Protein AF-A0A160N4A4-F1 (afdb_monomer_lite)

Sequence (61 aa):
MPPGHRWERGHRYEGPVYVVHDYREYRLRTPPRGYHWVRADDGDYLLVGIATGIILDMALH

Structure (mmCIF, N/CA/C/O backbone):
data_AF-A0A160N4A4-F1
#
_entry.id   AF-A0A160N4A4-F1
#
loop_
_atom_site.group_PDB
_atom_site.id
_atom_site.type_symbol
_atom_site.label_atom_id
_atom_site.label_alt_id
_atom_site.label_comp_id
_atom_site.label_asym_id
_atom_site.label_entity_id
_atom_site.label_seq_id
_atom_site.pdbx_PDB_ins_code
_atom_site.Cartn_x
_atom_site.Cartn_y
_atom_site.Cartn_z
_atom_site.occupancy
_atom_site.B_iso_or_equiv
_atom_site.auth_seq_id
_atom_site.auth_comp_id
_atom_site.auth_asym_id
_atom_site.auth_atom_id
_atom_site.pdbx_PDB_model_num
ATOM 1 N N . MET A 1 1 ? 14.138 -4.201 -6.273 1.00 52.84 1 MET A N 1
ATOM 2 C CA . MET A 1 1 ? 14.172 -5.614 -5.800 1.00 52.84 1 MET A CA 1
ATOM 3 C C . MET A 1 1 ? 14.657 -6.541 -6.922 1.00 52.84 1 MET A C 1
ATOM 5 O O . MET A 1 1 ? 14.606 -6.102 -8.067 1.00 52.84 1 MET A O 1
ATOM 9 N N . PRO A 1 2 ? 15.151 -7.773 -6.653 1.00 45.44 2 PRO A N 1
ATOM 10 C CA . PRO A 1 2 ? 15.497 -8.715 -7.720 1.00 45.44 2 PRO A CA 1
ATOM 11 C C . PRO A 1 2 ? 14.255 -9.060 -8.569 1.00 45.44 2 PRO A C 1
ATOM 13 O O . PRO A 1 2 ? 13.145 -9.091 -8.031 1.00 45.44 2 PRO A O 1
ATOM 16 N N . PRO A 1 3 ? 14.417 -9.285 -9.886 1.00 47.94 3 PRO A N 1
ATOM 17 C CA . PRO A 1 3 ? 13.302 -9.496 -10.804 1.00 47.94 3 PRO A CA 1
ATOM 18 C C . PRO A 1 3 ? 12.616 -10.830 -10.487 1.00 47.94 3 PRO A C 1
ATOM 20 O O . PRO A 1 3 ? 13.201 -11.891 -10.687 1.00 47.94 3 PRO A O 1
ATOM 23 N N . GLY A 1 4 ? 11.392 -10.776 -9.957 1.00 55.72 4 GLY A N 1
ATOM 24 C CA . GLY A 1 4 ? 10.583 -11.973 -9.700 1.00 55.72 4 GLY A CA 1
ATOM 25 C C . GLY A 1 4 ? 9.757 -11.974 -8.414 1.00 55.72 4 GLY A C 1
ATOM 26 O O . GLY A 1 4 ? 8.997 -12.917 -8.213 1.00 55.72 4 GLY A O 1
ATOM 27 N N . HIS A 1 5 ? 9.856 -10.954 -7.554 1.00 58.72 5 HIS A N 1
ATOM 28 C CA . HIS A 1 5 ? 8.967 -10.861 -6.393 1.00 58.72 5 HIS A CA 1
ATOM 29 C C . HIS A 1 5 ? 7.592 -10.359 -6.846 1.00 58.72 5 HIS A C 1
ATOM 31 O O . HIS A 1 5 ? 7.346 -9.161 -6.932 1.00 58.72 5 HIS A O 1
ATOM 37 N N . ARG A 1 6 ? 6.710 -11.293 -7.203 1.00 63.28 6 ARG A N 1
ATOM 38 C CA . ARG A 1 6 ? 5.300 -10.986 -7.423 1.00 63.28 6 ARG A CA 1
ATOM 39 C C . ARG A 1 6 ? 4.677 -10.699 -6.065 1.00 63.28 6 ARG A C 1
ATOM 41 O O . ARG A 1 6 ? 4.814 -11.503 -5.147 1.00 63.28 6 ARG A O 1
ATOM 48 N N . TRP A 1 7 ? 3.997 -9.570 -5.935 1.00 67.00 7 TRP A N 1
ATOM 49 C CA . TRP A 1 7 ? 3.218 -9.294 -4.738 1.00 67.00 7 TRP A CA 1
ATOM 50 C C . TRP A 1 7 ? 2.119 -10.352 -4.587 1.00 67.00 7 TRP A C 1
ATOM 52 O O . TRP A 1 7 ? 1.422 -10.686 -5.547 1.00 67.00 7 TRP A O 1
ATOM 62 N N . GLU A 1 8 ? 1.983 -10.905 -3.383 1.00 69.12 8 GLU A N 1
ATOM 63 C CA . GLU A 1 8 ? 0.908 -11.830 -3.030 1.00 69.12 8 GLU A CA 1
ATOM 64 C C . GLU A 1 8 ? 0.040 -11.223 -1.930 1.00 69.12 8 GLU A C 1
ATOM 66 O O . GLU A 1 8 ? 0.529 -10.660 -0.946 1.00 69.12 8 GLU A O 1
ATOM 71 N N . ARG A 1 9 ? -1.282 -11.352 -2.086 1.00 70.19 9 ARG A N 1
ATOM 72 C CA . ARG A 1 9 ? -2.235 -10.919 -1.059 1.00 70.19 9 ARG A CA 1
ATOM 73 C C . ARG A 1 9 ? -2.006 -11.714 0.221 1.00 70.19 9 ARG A C 1
ATOM 75 O O . ARG A 1 9 ? -1.882 -12.933 0.180 1.00 70.19 9 ARG A O 1
ATOM 82 N N . GLY A 1 10 ? -1.985 -11.024 1.356 1.00 65.69 10 GLY A N 1
ATOM 83 C CA . GLY A 1 10 ? -1.716 -11.623 2.6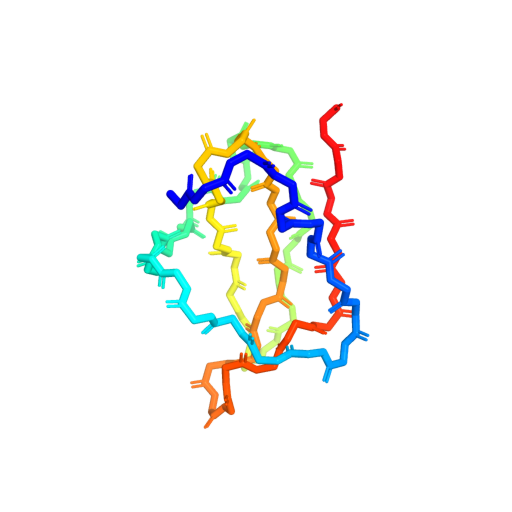64 1.00 65.69 10 GLY A CA 1
ATOM 84 C C . GLY A 1 10 ? -0.237 -11.661 3.058 1.00 65.69 10 GLY A C 1
ATOM 85 O O . GLY A 1 10 ? 0.053 -11.907 4.227 1.00 65.69 10 GLY A O 1
ATOM 86 N N . HIS A 1 11 ? 0.690 -11.351 2.146 1.00 71.88 11 HIS A N 1
ATOM 87 C CA . HIS A 1 11 ? 2.099 -11.169 2.491 1.00 71.88 11 HIS A CA 1
ATOM 88 C C . HIS A 1 11 ? 2.394 -9.737 2.956 1.00 71.88 11 HIS A C 1
ATOM 90 O O . HIS A 1 11 ? 1.646 -8.786 2.692 1.00 71.88 11 HIS A O 1
ATOM 96 N N . ARG A 1 12 ? 3.489 -9.591 3.710 1.00 67.06 12 ARG A N 1
ATOM 97 C CA . ARG A 1 12 ? 3.981 -8.291 4.164 1.00 67.06 12 ARG A CA 1
ATOM 98 C C . ARG A 1 12 ? 4.764 -7.627 3.041 1.00 67.06 12 ARG A C 1
ATOM 100 O O . ARG A 1 12 ? 5.610 -8.261 2.420 1.00 67.06 12 ARG A O 1
ATOM 107 N N . TYR A 1 13 ? 4.498 -6.350 2.809 1.00 68.81 13 TYR A N 1
ATOM 108 C CA . TYR A 1 13 ? 5.288 -5.562 1.874 1.00 68.81 13 TYR A CA 1
ATOM 109 C C . TYR A 1 13 ? 6.641 -5.196 2.511 1.00 68.81 13 TYR A C 1
ATOM 111 O O . TYR A 1 13 ? 6.673 -4.495 3.522 1.00 68.81 13 TYR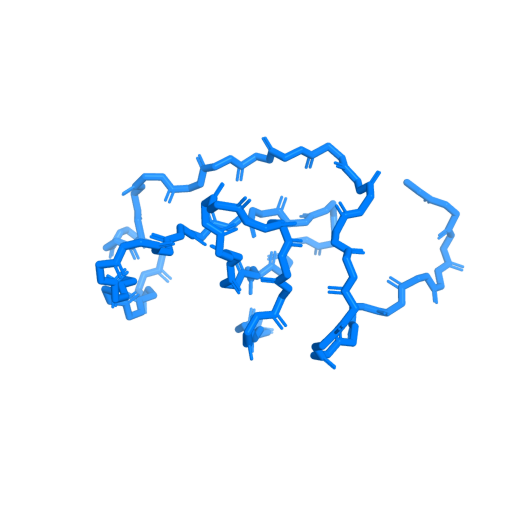 A O 1
ATOM 119 N N . GLU A 1 14 ? 7.749 -5.680 1.939 1.00 68.62 14 GLU A N 1
ATOM 120 C CA . GLU A 1 14 ? 9.125 -5.440 2.428 1.00 68.62 14 GLU A CA 1
ATOM 121 C C . GLU A 1 14 ? 9.936 -4.478 1.533 1.00 68.62 14 GLU A C 1
ATOM 123 O O . GLU A 1 14 ? 11.117 -4.234 1.776 1.00 68.62 14 GLU A O 1
ATOM 128 N N . GLY A 1 15 ? 9.316 -3.938 0.479 1.00 68.50 15 GLY A N 1
ATOM 129 C CA . GLY A 1 15 ? 9.933 -2.973 -0.433 1.00 68.50 15 GLY A CA 1
ATOM 130 C C . GLY A 1 15 ? 9.894 -1.523 0.078 1.00 68.50 15 GLY A C 1
ATOM 131 O O . GLY A 1 15 ? 9.340 -1.240 1.144 1.00 68.50 15 GLY A O 1
ATOM 132 N N . PRO A 1 16 ? 10.452 -0.565 -0.685 1.00 66.44 16 PRO A N 1
ATOM 133 C CA . PRO A 1 16 ? 10.298 0.857 -0.393 1.00 66.44 16 PRO A CA 1
ATOM 134 C C . PRO A 1 16 ? 8.817 1.254 -0.463 1.00 66.44 16 PRO A C 1
ATOM 136 O O . PRO A 1 16 ? 8.133 1.023 -1.461 1.00 66.44 16 PRO A O 1
ATOM 139 N N . VAL A 1 17 ? 8.295 1.809 0.632 1.00 68.19 17 VAL A N 1
ATOM 140 C CA . VAL A 1 17 ? 6.877 2.174 0.758 1.00 68.19 17 VAL A CA 1
ATOM 141 C C . VAL A 1 17 ? 6.656 3.553 0.143 1.00 68.19 17 VAL A C 1
ATOM 143 O O . VAL A 1 17 ? 6.821 4.576 0.807 1.00 68.19 17 VAL A O 1
ATOM 146 N N . TYR A 1 18 ? 6.260 3.591 -1.127 1.00 77.06 18 TYR A N 1
ATOM 147 C CA . TYR A 1 18 ? 5.810 4.820 -1.781 1.00 77.06 18 TYR A CA 1
ATOM 148 C C . TYR A 1 18 ? 4.308 4.997 -1.596 1.00 77.06 18 TYR A C 1
ATOM 150 O O . TYR A 1 18 ? 3.516 4.510 -2.401 1.00 77.06 18 TYR A O 1
ATOM 158 N N . VAL A 1 19 ? 3.914 5.681 -0.520 1.00 79.69 19 VAL A N 1
ATOM 159 C CA . VAL A 1 19 ? 2.502 5.950 -0.227 1.00 79.69 19 VAL A CA 1
ATOM 160 C C . VAL A 1 19 ? 1.909 6.865 -1.300 1.00 79.69 19 VAL A C 1
ATOM 162 O O . VAL A 1 19 ? 2.304 8.019 -1.452 1.00 79.69 19 VAL A O 1
ATOM 165 N N . VAL A 1 20 ? 0.929 6.347 -2.033 1.00 81.94 20 VAL A N 1
ATOM 166 C CA . VAL A 1 20 ? 0.159 7.081 -3.034 1.00 81.94 20 VAL A CA 1
ATOM 167 C C . VAL A 1 20 ? -1.018 7.753 -2.340 1.00 81.94 20 VAL A C 1
ATOM 169 O O . VAL A 1 20 ? -2.015 7.118 -1.989 1.00 81.94 20 VAL A O 1
ATOM 172 N N . HIS A 1 21 ? -0.903 9.064 -2.155 1.00 78.19 21 HIS A N 1
ATOM 173 C CA . HIS A 1 21 ? -1.993 9.897 -1.654 1.00 78.19 21 HIS A CA 1
ATOM 174 C C . HIS A 1 21 ? -2.975 10.284 -2.772 1.00 78.19 21 HIS A C 1
ATOM 176 O O . HIS A 1 21 ? -4.177 10.386 -2.529 1.00 78.19 21 HIS A O 1
ATOM 182 N N . ASP A 1 22 ? -2.491 10.390 -4.010 1.00 84.00 22 ASP A N 1
ATOM 183 C CA . ASP A 1 22 ? -3.246 10.852 -5.180 1.00 84.00 22 ASP A CA 1
ATOM 184 C C . ASP A 1 22 ? -3.977 9.722 -5.922 1.00 84.00 22 ASP A C 1
ATOM 186 O O . ASP A 1 22 ? -4.017 9.668 -7.148 1.00 84.00 22 ASP A O 1
ATOM 190 N N . TYR A 1 23 ? -4.603 8.798 -5.190 1.00 80.19 23 TYR A N 1
ATOM 191 C CA . TYR A 1 23 ? -5.315 7.647 -5.772 1.00 80.19 23 TYR A CA 1
ATOM 192 C C . TYR A 1 23 ? -6.392 8.048 -6.800 1.00 80.19 23 TYR A C 1
ATOM 194 O O . TYR A 1 23 ? -6.671 7.291 -7.729 1.00 80.19 23 TYR A O 1
ATOM 202 N N . ARG A 1 24 ? -6.972 9.253 -6.676 1.00 80.50 24 ARG A N 1
ATOM 203 C CA . ARG A 1 24 ? -7.942 9.804 -7.639 1.00 80.50 24 ARG A CA 1
ATOM 204 C C . ARG A 1 24 ? -7.326 10.076 -9.010 1.00 80.50 24 ARG A C 1
ATOM 206 O O . ARG A 1 24 ? -7.994 9.831 -10.010 1.00 80.50 24 ARG A O 1
ATOM 213 N N . GLU A 1 25 ? -6.084 10.553 -9.060 1.00 82.12 25 GLU A N 1
ATOM 214 C CA . GLU A 1 25 ? -5.386 10.818 -10.325 1.00 82.12 25 GLU A CA 1
ATOM 215 C C . GLU A 1 25 ? -5.073 9.515 -11.060 1.00 82.12 25 GLU A C 1
ATOM 217 O O . GLU A 1 25 ? -5.250 9.413 -12.272 1.00 82.12 25 GLU A O 1
ATOM 222 N N . TYR A 1 26 ? -4.739 8.472 -10.300 1.00 76.94 26 TYR A N 1
ATOM 223 C CA . TYR A 1 26 ? -4.464 7.134 -10.822 1.00 76.94 26 TYR A CA 1
ATOM 224 C C . TYR A 1 26 ? -5.723 6.300 -11.101 1.00 76.94 26 TYR A C 1
ATOM 226 O O . TYR A 1 26 ? -5.620 5.114 -11.400 1.00 76.94 26 TYR A O 1
ATOM 234 N N . ARG A 1 27 ? -6.925 6.895 -11.007 1.00 80.94 27 ARG A N 1
ATOM 235 C CA . ARG A 1 27 ? -8.226 6.205 -11.151 1.00 80.94 27 ARG A CA 1
ATOM 236 C C . ARG A 1 27 ? -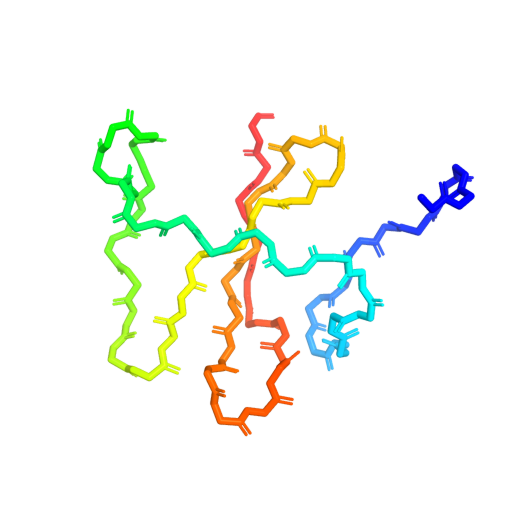8.376 4.979 -10.238 1.00 80.94 27 ARG A C 1
ATOM 238 O O . ARG A 1 27 ? -9.161 4.075 -10.525 1.00 80.94 27 ARG A O 1
ATOM 245 N N . LEU A 1 28 ? -7.654 4.958 -9.123 1.00 80.81 28 LEU A N 1
ATOM 246 C CA . LEU A 1 28 ? -7.736 3.903 -8.125 1.00 80.81 28 LEU A CA 1
ATOM 247 C C . LEU A 1 28 ? -8.962 4.125 -7.241 1.00 80.81 28 LEU A C 1
ATOM 249 O O . LEU A 1 28 ? -9.425 5.249 -7.018 1.00 80.81 28 LEU A O 1
ATOM 253 N N . ARG A 1 29 ? -9.490 3.030 -6.692 1.00 82.06 29 ARG A N 1
ATOM 254 C CA . ARG A 1 29 ? -10.559 3.108 -5.693 1.00 82.06 29 ARG A CA 1
ATOM 255 C C . ARG A 1 29 ? -10.054 3.801 -4.433 1.00 82.06 29 ARG A C 1
ATOM 257 O O . ARG A 1 29 ? -8.918 3.593 -4.016 1.00 82.06 29 ARG A O 1
ATOM 264 N N . THR A 1 30 ? -10.923 4.574 -3.787 1.00 81.56 30 THR A N 1
ATOM 265 C CA . THR A 1 30 ? -10.622 5.168 -2.482 1.00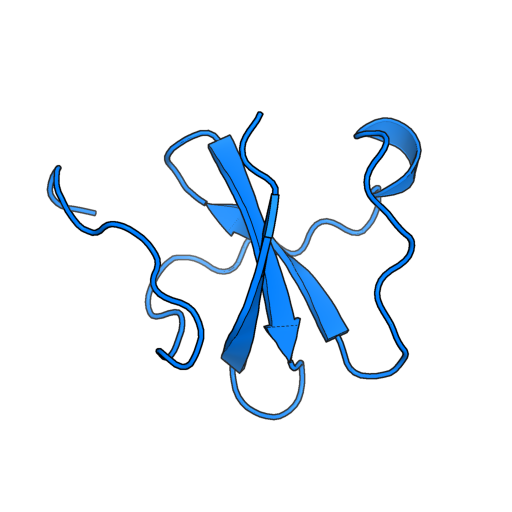 81.56 30 THR A CA 1
ATOM 266 C C . THR A 1 30 ? -10.242 4.064 -1.490 1.00 81.56 30 THR A C 1
ATOM 268 O O . THR A 1 30 ? -11.039 3.135 -1.307 1.00 81.56 30 THR A O 1
ATOM 271 N N . PRO A 1 31 ? -9.057 4.133 -0.856 1.00 81.06 31 PRO A N 1
ATOM 272 C CA . PRO A 1 31 ? -8.656 3.128 0.112 1.00 81.06 31 PRO A CA 1
ATOM 273 C C . PRO A 1 31 ? -9.614 3.159 1.318 1.00 81.06 31 PRO A C 1
ATOM 275 O O . PRO A 1 31 ? -10.006 4.244 1.767 1.00 81.06 31 PRO A O 1
ATOM 278 N N . PRO A 1 32 ? -10.018 1.996 1.859 1.00 81.38 32 PRO A N 1
ATOM 279 C CA . PRO A 1 32 ? -10.772 1.945 3.103 1.00 81.38 32 PRO A CA 1
ATOM 280 C C . PRO A 1 32 ? -9.988 2.606 4.242 1.00 81.38 32 PRO A C 1
ATOM 282 O O . PRO A 1 32 ? -8.759 2.691 4.216 1.00 81.38 32 PRO A O 1
ATOM 285 N N . ARG A 1 33 ? -10.693 3.057 5.283 1.00 81.62 33 ARG A N 1
ATOM 286 C CA . ARG A 1 33 ? -10.040 3.650 6.459 1.00 81.62 33 ARG A CA 1
ATOM 287 C C . ARG A 1 33 ? -9.050 2.652 7.067 1.00 81.62 33 ARG A C 1
ATOM 289 O O . ARG A 1 33 ? -9.400 1.496 7.277 1.00 81.62 33 ARG A O 1
ATOM 296 N N . GLY A 1 34 ? -7.835 3.116 7.354 1.00 84.56 34 GLY A N 1
ATOM 297 C CA . GLY A 1 34 ? -6.750 2.269 7.862 1.00 84.56 34 GLY A CA 1
ATOM 298 C C . GLY A 1 34 ? -5.903 1.595 6.778 1.00 84.56 34 GLY A C 1
ATOM 299 O O . GLY A 1 34 ? -5.001 0.835 7.122 1.00 84.56 34 GLY A O 1
ATOM 300 N N . TYR A 1 35 ? -6.148 1.898 5.501 1.00 86.25 35 TYR A N 1
ATOM 301 C CA . TYR A 1 35 ? -5.354 1.426 4.370 1.00 86.25 35 TYR A CA 1
ATOM 302 C C . TYR A 1 35 ? -4.813 2.598 3.553 1.00 86.25 35 TYR A C 1
ATOM 304 O O . TYR A 1 35 ? -5.383 3.690 3.546 1.00 86.25 35 TYR A O 1
ATOM 312 N N . HIS A 1 36 ? -3.720 2.353 2.843 1.00 86.50 36 HIS A N 1
ATOM 313 C CA . HIS A 1 36 ? -3.169 3.270 1.858 1.00 86.50 36 HIS A CA 1
ATOM 314 C C . HIS A 1 36 ? -2.774 2.527 0.583 1.00 86.50 36 HIS A C 1
ATOM 316 O O . HIS A 1 36 ? -2.565 1.315 0.596 1.00 86.50 36 HIS A O 1
ATOM 322 N N . TRP A 1 37 ? -2.699 3.251 -0.528 1.00 87.88 37 TRP A N 1
ATOM 323 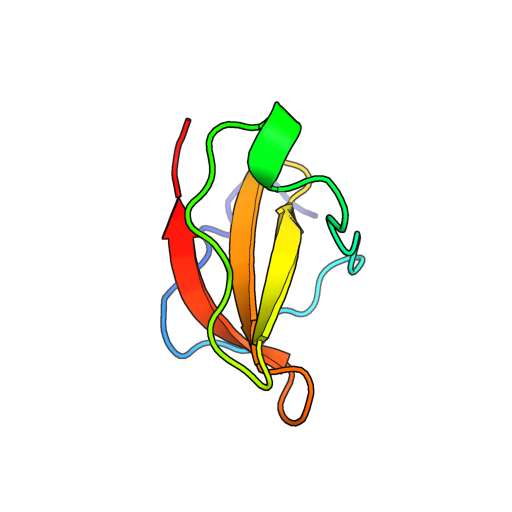C CA . TRP A 1 37 ? -2.103 2.713 -1.742 1.00 87.88 37 TRP A CA 1
ATOM 324 C C . TRP A 1 37 ? -0.592 2.881 -1.672 1.00 87.88 37 TRP A C 1
ATOM 326 O O . TRP A 1 37 ? -0.104 3.914 -1.222 1.00 87.88 37 TRP A O 1
ATOM 336 N N . VAL A 1 38 ? 0.140 1.872 -2.117 1.00 85.31 38 VAL A N 1
ATOM 337 C CA . VAL A 1 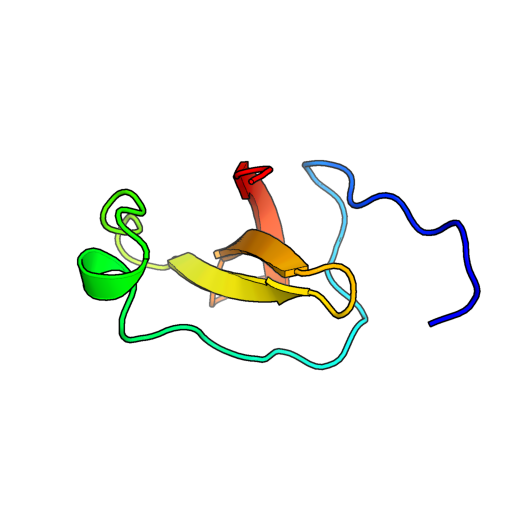38 ? 1.595 1.871 -2.228 1.00 85.31 38 VAL A CA 1
ATOM 338 C C . VAL A 1 38 ? 1.945 1.561 -3.670 1.00 85.31 38 VAL A C 1
ATOM 340 O O . VAL A 1 38 ? 1.406 0.614 -4.235 1.00 85.31 38 VAL A O 1
ATOM 343 N N . ARG A 1 39 ? 2.821 2.360 -4.276 1.00 82.69 39 ARG A N 1
ATOM 344 C CA . ARG A 1 39 ? 3.329 2.083 -5.620 1.00 82.69 39 ARG A CA 1
ATOM 345 C C . ARG A 1 39 ? 4.560 1.193 -5.517 1.00 82.69 39 ARG A C 1
ATOM 347 O O . ARG A 1 39 ? 5.539 1.582 -4.881 1.00 82.69 39 ARG A O 1
ATOM 354 N N . ALA A 1 40 ? 4.498 0.027 -6.140 1.00 75.50 40 ALA A N 1
ATOM 355 C CA . ALA A 1 40 ? 5.638 -0.860 -6.264 1.00 75.50 40 ALA A CA 1
ATOM 356 C C . ALA A 1 40 ? 6.565 -0.422 -7.414 1.00 75.50 40 ALA A C 1
ATOM 358 O O . ALA A 1 40 ? 6.205 0.398 -8.266 1.00 75.50 40 ALA A O 1
ATOM 359 N N . ASP A 1 41 ? 7.796 -0.942 -7.410 1.00 73.00 41 ASP A N 1
ATOM 360 C CA . ASP A 1 41 ? 8.832 -0.605 -8.400 1.00 73.00 41 ASP A CA 1
ATOM 361 C C . ASP A 1 41 ? 8.435 -1.002 -9.840 1.00 73.00 41 ASP A C 1
ATOM 363 O O . ASP A 1 41 ? 8.876 -0.374 -10.801 1.00 73.00 41 ASP A O 1
ATOM 367 N N . ASP A 1 42 ? 7.591 -2.026 -9.983 1.00 70.44 42 ASP A N 1
ATOM 368 C CA . ASP A 1 42 ? 7.018 -2.523 -11.244 1.00 70.44 42 ASP A CA 1
ATOM 369 C C . ASP A 1 42 ? 5.924 -1.605 -11.823 1.00 70.44 42 ASP A C 1
ATOM 371 O O . ASP A 1 42 ? 5.579 -1.722 -12.998 1.00 70.44 42 ASP A O 1
ATOM 375 N N . GLY A 1 43 ? 5.437 -0.642 -11.035 1.00 74.50 43 GLY A N 1
ATOM 376 C CA . GLY A 1 43 ? 4.335 0.242 -11.398 1.00 74.50 43 GLY A CA 1
ATOM 377 C C . GLY A 1 43 ? 2.963 -0.238 -10.928 1.00 74.50 43 GLY A C 1
ATOM 378 O O . GLY A 1 43 ? 1.991 0.483 -11.157 1.00 74.50 43 GLY A O 1
ATOM 379 N N . ASP A 1 44 ? 2.884 -1.376 -10.237 1.00 81.19 44 ASP A N 1
ATOM 380 C CA . ASP A 1 44 ? 1.647 -1.867 -9.640 1.00 81.19 44 ASP A CA 1
ATOM 381 C C . ASP A 1 44 ? 1.269 -1.063 -8.391 1.00 81.19 44 ASP A C 1
ATOM 383 O O . ASP A 1 44 ? 2.111 -0.488 -7.686 1.00 81.19 44 ASP A O 1
ATOM 387 N N . TYR A 1 45 ? -0.030 -1.039 -8.093 1.00 84.81 45 TYR A N 1
ATOM 388 C CA . TYR A 1 45 ? -0.565 -0.382 -6.907 1.00 84.81 45 TYR A CA 1
ATOM 389 C C . TYR A 1 45 ? -1.034 -1.425 -5.901 1.00 84.81 45 TYR A C 1
ATOM 391 O O . TYR A 1 45 ? -1.880 -2.265 -6.192 1.00 84.81 45 TYR A O 1
ATOM 399 N N . LEU A 1 46 ? -0.521 -1.346 -4.681 1.00 84.56 46 LEU A N 1
ATOM 400 C CA . LEU A 1 46 ? -0.816 -2.275 -3.599 1.00 84.56 46 LEU A CA 1
ATOM 401 C C . LEU A 1 46 ? -1.622 -1.571 -2.519 1.00 84.56 46 LEU A C 1
ATOM 403 O O . LEU A 1 46 ? -1.244 -0.503 -2.045 1.00 84.56 46 LEU A O 1
ATOM 407 N N . LEU A 1 47 ? -2.726 -2.172 -2.098 1.00 86.94 47 LEU A N 1
ATOM 408 C CA . LEU A 1 47 ? -3.515 -1.690 -0.978 1.00 86.94 47 LEU A CA 1
ATOM 409 C C . LEU A 1 47 ? -2.953 -2.294 0.306 1.00 86.94 47 LEU A C 1
ATOM 411 O O . LEU A 1 47 ? -3.161 -3.474 0.587 1.00 86.94 47 LEU A O 1
ATOM 415 N N . VAL A 1 48 ? -2.250 -1.485 1.092 1.00 85.75 48 VAL A N 1
ATOM 416 C CA . VAL A 1 48 ? -1.537 -1.935 2.291 1.00 85.75 48 VAL A CA 1
ATOM 417 C C . VAL A 1 48 ? -2.195 -1.370 3.550 1.00 85.75 48 VAL A C 1
ATOM 419 O O . VAL A 1 48 ? -2.601 -0.208 3.595 1.00 85.75 48 VAL A O 1
ATOM 422 N N . GLY A 1 49 ? -2.341 -2.203 4.581 1.00 85.75 49 GLY A N 1
ATOM 423 C CA . GLY A 1 49 ? -2.854 -1.780 5.884 1.00 85.75 49 GLY A CA 1
ATOM 424 C C . GLY A 1 49 ? -1.822 -0.951 6.647 1.00 85.75 49 GLY A C 1
ATOM 425 O O . GLY A 1 49 ? -0.729 -1.438 6.921 1.00 85.75 49 GLY A O 1
ATOM 426 N N . ILE A 1 50 ? -2.182 0.267 7.059 1.00 82.88 50 ILE A N 1
ATOM 427 C CA . ILE A 1 50 ? -1.273 1.224 7.719 1.00 82.88 50 ILE A CA 1
ATOM 428 C C . ILE A 1 50 ? -0.702 0.646 9.024 1.00 82.88 50 ILE A C 1
ATOM 430 O O . ILE A 1 50 ? 0.456 0.873 9.359 1.00 82.88 50 ILE A O 1
ATOM 434 N N . ALA A 1 51 ? -1.511 -0.120 9.760 1.00 81.00 51 ALA A N 1
ATOM 435 C CA . ALA A 1 51 ? -1.122 -0.674 11.054 1.00 81.00 51 ALA A CA 1
ATOM 436 C C . ALA A 1 51 ? -0.185 -1.890 10.950 1.00 81.00 51 ALA A C 1
ATOM 438 O O . ALA A 1 51 ? 0.593 -2.145 11.865 1.00 81.00 51 ALA A O 1
ATOM 439 N N . THR A 1 52 ? -0.278 -2.670 9.871 1.00 76.44 52 THR A N 1
ATOM 440 C CA . THR A 1 52 ? 0.354 -3.998 9.785 1.00 76.44 52 THR A CA 1
ATOM 441 C C . THR A 1 52 ? 1.395 -4.109 8.672 1.00 76.44 52 THR A C 1
ATOM 443 O O . THR A 1 52 ? 2.330 -4.910 8.781 1.00 76.44 52 THR A O 1
ATOM 446 N N . GLY A 1 53 ? 1.262 -3.314 7.609 1.00 78.38 53 GLY A N 1
ATOM 447 C CA . GLY A 1 53 ? 2.026 -3.483 6.374 1.00 78.38 53 GLY A CA 1
ATOM 448 C C . GLY A 1 53 ? 1.560 -4.678 5.531 1.00 78.38 53 GLY A C 1
ATOM 449 O O . GLY A 1 53 ? 2.303 -5.137 4.666 1.00 78.38 53 GLY A O 1
ATOM 450 N N . ILE A 1 54 ? 0.365 -5.223 5.802 1.00 80.75 54 ILE A N 1
ATOM 451 C CA . ILE A 1 54 ? -0.198 -6.363 5.059 1.00 80.75 54 ILE A CA 1
ATOM 452 C C . ILE A 1 54 ? -0.839 -5.876 3.762 1.00 80.75 54 ILE A C 1
ATOM 454 O O . ILE A 1 54 ? -1.643 -4.940 3.787 1.00 80.75 54 ILE A O 1
ATOM 458 N N . ILE A 1 55 ? -0.527 -6.556 2.658 1.00 80.62 55 ILE A N 1
ATOM 459 C CA . ILE A 1 55 ? -1.142 -6.337 1.347 1.00 80.62 55 ILE A CA 1
ATOM 460 C C . ILE A 1 55 ? -2.536 -6.971 1.352 1.00 80.62 55 ILE A C 1
ATOM 462 O O . ILE A 1 55 ? -2.677 -8.196 1.382 1.00 80.62 55 ILE A O 1
ATOM 466 N N . LEU A 1 56 ? -3.571 -6.136 1.342 1.00 80.38 56 LEU A N 1
ATOM 467 C CA . LEU A 1 56 ? -4.962 -6.575 1.257 1.00 80.38 56 LEU A CA 1
ATOM 468 C C . LEU A 1 56 ? -5.348 -6.894 -0.186 1.00 80.38 56 LEU A C 1
ATOM 470 O O . LEU A 1 56 ? -6.006 -7.899 -0.443 1.00 80.38 56 LEU A O 1
ATOM 474 N N . ASP A 1 57 ? -4.955 -6.030 -1.117 1.00 76.44 57 ASP A N 1
ATOM 475 C CA . ASP A 1 57 ? -5.306 -6.169 -2.525 1.00 76.44 57 ASP A CA 1
ATOM 476 C C . ASP A 1 57 ? -4.287 -5.472 -3.423 1.00 76.44 57 ASP A C 1
ATOM 478 O O . ASP A 1 57 ? -3.426 -4.732 -2.946 1.00 76.44 57 ASP A O 1
ATOM 482 N N . MET A 1 58 ? -4.372 -5.734 -4.723 1.00 76.56 58 MET A N 1
ATOM 483 C CA . MET A 1 58 ? -3.422 -5.237 -5.712 1.00 76.56 58 MET A CA 1
ATOM 484 C C . MET A 1 58 ? -4.195 -4.826 -6.959 1.00 76.56 58 MET A C 1
ATOM 486 O O . MET A 1 58 ? -5.002 -5.601 -7.471 1.00 76.56 58 MET A O 1
ATOM 490 N N . ALA A 1 59 ? -3.955 -3.616 -7.444 1.00 75.38 59 ALA A N 1
ATOM 491 C CA . ALA A 1 59 ? -4.433 -3.150 -8.730 1.00 75.38 59 ALA A CA 1
ATOM 492 C C . ALA A 1 59 ? -3.265 -3.212 -9.717 1.00 75.38 59 ALA A C 1
ATOM 494 O O . ALA A 1 59 ? -2.304 -2.449 -9.602 1.00 75.38 59 ALA A O 1
ATOM 495 N N . LEU A 1 60 ? -3.371 -4.151 -10.656 1.00 67.06 60 LEU A N 1
ATOM 496 C CA . LEU A 1 60 ? -2.511 -4.225 -11.830 1.00 67.06 60 LEU A CA 1
ATOM 497 C C . LEU A 1 60 ? -2.958 -3.138 -12.816 1.00 67.06 60 LEU A C 1
ATOM 499 O O . LEU A 1 60 ? -4.169 -2.952 -12.995 1.00 67.06 60 LEU A O 1
ATOM 503 N N . HIS A 1 61 ? -2.010 -2.429 -13.424 1.00 59.56 61 HIS A N 1
ATOM 504 C CA . HIS A 1 61 ? -2.308 -1.567 -14.569 1.00 59.56 61 HIS A CA 1
ATOM 505 C C . HIS A 1 61 ? -2.482 -2.392 -15.849 1.00 59.56 61 HIS A C 1
ATOM 507 O O . HIS A 1 61 ? -1.691 -3.341 -16.054 1.00 59.56 61 HIS A O 1
#

Foldseek 3Di:
DPPDPDDDAFDADPDPFAFDPPCVVVVHDDQPPQWTWGQDPVRKIFIAGNVGNGGHDIDDD

Radius of gyration: 10.72 Å; chains: 1; bounding box: 26×23×26 Å

pLDDT: mean 75.35, std 9.72, range [45.44, 87.88]

Organism: NCBI:txid445710

Secondary structure (DSSP, 8-state):
--TT----TTSBP-S--EEES-TTTTTPPPPPTTEEEEE-TTS-EEEEETTT-BEEEEE--

InterPro domains:
  IPR024572 Nickel/cobalt homeostasis protein RcnB [PF11776] (11-57)